Protein AF-A0A2K3E3J0-F1 (afdb_monomer_lite)

Secondary structure (DSSP, 8-state):
-------------HHHHHHHHHHHTT-S-----------------PPPPPHHHHHHHHHHHHHHHHHHHHHHHHTT--TT--GGG----HHHHHHHHHHPPPPPHHHHHHHHHHHHTTGGG-HHHHHHHHHHTTT-HHHHHHHHHHHHHHHGGGT-------GGGSPTTS---

Foldseek 3Di:
DDDPPPPDDQAAAQVLQLLCLLVPPPPDDDDDDDDDDDDDDPPVPLPDQDPLLSVLSPQLCVQQVVLSVVRCVVRVHDPPDPQLPGHHDLVVLLVCLVVRDFTDQSNLQSLLSNQVVVSQAAPSSVVSSCSRHVNDCVSVVSVQVSSQVRNVVVVRHDDHQHDPNPDPPPPND

Sequence (173 aa):
MAVHFSTRPLAAAAVVVVVAAFCAGGASAAAGGGGGRRALLQQAASPAVPPECIQAGLALQNSCNKELEVASKAFGLAPNTDVSNIQVDTGKLRQYLETAPPPGKACCDATVTFNNAYCSCSPPVLELVKSFTNNDVAQYREVAKYLEKRCKPLGSPFTLYMDATCPAGKKKP

Organism: Chlamydomonas reinhardtii (NCBI:txid3055)

pLDDT: mean 74.93, std 22.09, range [31.14, 97.38]

Structure (mmCIF, N/CA/C/O backbone):
data_AF-A0A2K3E3J0-F1
#
_entry.id   AF-A0A2K3E3J0-F1
#
loop_
_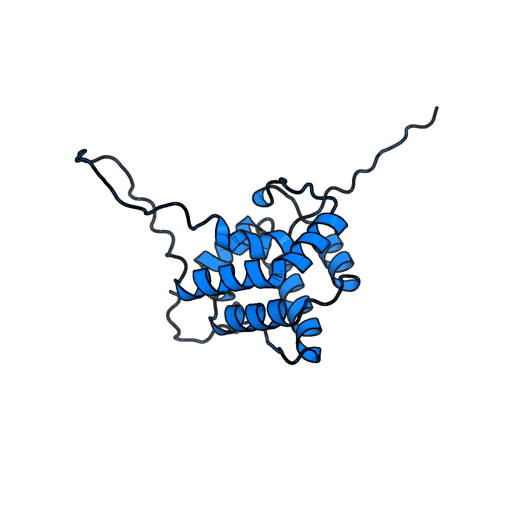atom_site.group_PDB
_atom_site.id
_atom_site.type_symbol
_atom_site.label_atom_id
_atom_site.label_alt_id
_atom_site.label_comp_id
_atom_site.label_asym_id
_atom_site.label_entity_id
_atom_site.label_seq_id
_atom_site.pdbx_PDB_ins_code
_atom_site.Cartn_x
_atom_site.Cartn_y
_atom_site.Cartn_z
_atom_site.occupancy
_atom_site.B_iso_or_equiv
_atom_site.auth_seq_id
_atom_site.auth_comp_id
_atom_site.auth_asym_id
_atom_site.auth_atom_id
_atom_site.pdbx_PDB_model_num
ATOM 1 N N . MET A 1 1 ? -0.217 2.269 47.023 1.00 42.75 1 MET A N 1
ATOM 2 C CA . MET A 1 1 ? 0.115 3.118 45.859 1.00 42.75 1 MET A CA 1
ATOM 3 C C . MET A 1 1 ? 0.346 2.183 44.684 1.00 42.75 1 MET A C 1
ATOM 5 O O . MET A 1 1 ? 1.374 1.524 44.639 1.00 42.75 1 MET A O 1
ATOM 9 N N . ALA A 1 2 ? -0.675 1.992 43.848 1.00 39.41 2 ALA A N 1
ATOM 10 C CA . ALA A 1 2 ? -0.641 1.039 42.742 1.00 39.41 2 ALA A CA 1
ATOM 11 C C . ALA A 1 2 ? 0.044 1.676 41.527 1.00 39.41 2 ALA A C 1
ATOM 13 O O . ALA A 1 2 ? -0.241 2.815 41.164 1.00 39.41 2 ALA A O 1
ATOM 14 N N . VAL A 1 3 ? 0.979 0.935 40.943 1.00 32.22 3 VAL A N 1
ATOM 15 C CA . VAL A 1 3 ? 1.786 1.327 39.789 1.00 32.22 3 VAL A CA 1
ATOM 16 C C . VAL A 1 3 ? 0.871 1.439 38.565 1.00 32.22 3 VAL A C 1
ATOM 18 O O . VAL A 1 3 ? 0.370 0.434 38.068 1.00 32.22 3 VAL A O 1
ATOM 21 N N . HIS A 1 4 ? 0.633 2.659 38.079 1.00 31.92 4 HIS A N 1
ATOM 22 C CA . HIS A 1 4 ? -0.015 2.890 36.788 1.00 31.92 4 HIS A CA 1
ATOM 23 C C . HIS A 1 4 ? 0.970 2.506 35.674 1.00 31.92 4 HIS A C 1
ATOM 25 O O . HIS A 1 4 ? 1.817 3.301 35.270 1.00 31.92 4 HIS A O 1
ATOM 31 N N . PHE A 1 5 ? 0.867 1.277 35.166 1.00 31.14 5 PHE A N 1
ATOM 32 C CA . PHE A 1 5 ? 1.477 0.912 33.892 1.00 31.14 5 PHE A CA 1
ATOM 33 C C . PHE A 1 5 ? 0.742 1.664 32.777 1.00 31.14 5 PHE A C 1
ATOM 35 O O . PHE A 1 5 ? -0.332 1.268 32.333 1.00 31.14 5 PHE A O 1
ATOM 42 N N . SER A 1 6 ? 1.318 2.783 32.337 1.00 31.27 6 SER A N 1
ATOM 43 C CA . SER A 1 6 ? 0.962 3.423 31.072 1.00 31.27 6 SER A CA 1
ATOM 44 C C . SER A 1 6 ? 1.496 2.543 29.940 1.00 31.27 6 SER A C 1
ATOM 46 O O . SER A 1 6 ? 2.593 2.745 29.422 1.00 31.27 6 SER A O 1
ATOM 48 N N . THR A 1 7 ? 0.746 1.499 29.595 1.00 34.06 7 THR A N 1
ATOM 49 C CA . THR A 1 7 ? 0.980 0.669 28.413 1.00 34.06 7 THR A CA 1
ATOM 50 C C . THR A 1 7 ? 0.625 1.479 27.172 1.00 34.06 7 THR A C 1
ATOM 52 O O . THR A 1 7 ? -0.461 1.383 26.609 1.00 34.06 7 THR A O 1
ATOM 55 N N . ARG A 1 8 ? 1.558 2.337 26.753 1.00 31.22 8 ARG A N 1
ATOM 56 C CA . ARG A 1 8 ? 1.507 3.016 25.456 1.00 31.22 8 ARG A CA 1
ATOM 57 C C . ARG A 1 8 ? 1.473 1.948 24.357 1.00 31.22 8 ARG A C 1
ATOM 59 O O . ARG A 1 8 ? 2.423 1.165 24.276 1.00 31.22 8 ARG A O 1
ATOM 66 N N . PRO A 1 9 ? 0.441 1.882 23.500 1.00 37.41 9 PRO A N 1
ATOM 67 C CA . PRO A 1 9 ? 0.463 0.959 22.384 1.00 37.41 9 PRO A CA 1
ATOM 68 C C . PRO A 1 9 ? 1.380 1.535 21.300 1.00 37.41 9 PRO A C 1
ATOM 70 O O . PRO A 1 9 ? 0.955 2.266 20.417 1.00 37.41 9 PRO A O 1
ATOM 73 N N . LEU A 1 10 ? 2.661 1.176 21.376 1.00 39.41 10 LEU A N 1
ATOM 74 C CA . LEU A 1 10 ? 3.578 1.165 20.239 1.00 39.41 10 LEU A CA 1
ATOM 75 C C . LEU A 1 10 ? 3.047 0.135 19.227 1.00 39.41 10 LEU A C 1
ATOM 77 O O . LEU A 1 10 ? 2.947 -1.041 19.587 1.00 39.41 10 LEU A O 1
ATOM 81 N N . ALA A 1 11 ? 2.605 0.560 18.038 1.00 41.88 11 ALA A N 1
ATOM 82 C CA . ALA A 1 11 ? 2.572 -0.229 16.788 1.00 41.88 11 ALA A CA 1
ATOM 83 C C . ALA A 1 11 ? 1.663 0.444 15.753 1.00 41.88 11 ALA A C 1
ATOM 85 O O . ALA A 1 11 ? 0.447 0.454 15.944 1.00 41.88 11 ALA A O 1
ATOM 86 N N . ALA A 1 12 ? 2.235 1.038 14.702 1.00 40.19 12 ALA A N 1
ATOM 87 C CA . ALA A 1 12 ? 1.541 2.159 14.080 1.00 40.19 12 ALA A CA 1
ATOM 88 C C . ALA A 1 12 ? 2.106 2.654 12.732 1.00 40.19 12 ALA A C 1
ATOM 90 O O . ALA A 1 12 ? 2.519 3.792 12.669 1.00 40.19 12 ALA A O 1
ATOM 91 N N . ALA A 1 13 ? 2.184 1.885 11.642 1.00 35.66 13 ALA A N 1
ATOM 92 C CA . ALA A 1 13 ? 2.802 2.441 10.413 1.00 35.66 13 ALA A CA 1
ATOM 93 C C . ALA A 1 13 ? 2.347 1.897 9.063 1.00 35.66 13 ALA A C 1
ATOM 95 O O . ALA A 1 13 ? 2.372 2.645 8.097 1.00 35.66 13 ALA A O 1
ATOM 96 N N . ALA A 1 14 ? 1.915 0.643 8.931 1.00 40.12 14 ALA A N 1
ATOM 97 C CA . ALA A 1 14 ? 2.076 -0.033 7.635 1.00 40.12 14 ALA A CA 1
ATOM 98 C C . ALA A 1 14 ? 1.242 0.570 6.491 1.00 40.12 14 ALA A C 1
ATOM 100 O O . ALA A 1 14 ? 1.650 0.491 5.338 1.00 40.12 14 ALA A O 1
ATOM 101 N N . VAL A 1 15 ? 0.107 1.215 6.787 1.00 45.22 15 VAL A N 1
ATOM 102 C CA . VAL A 1 15 ? -0.744 1.837 5.754 1.00 45.22 15 VAL A CA 1
ATOM 103 C C . VAL A 1 15 ? -0.174 3.175 5.275 1.00 45.22 15 VAL A C 1
ATOM 105 O O . VAL A 1 15 ? -0.137 3.423 4.074 1.00 45.22 15 VAL A O 1
ATOM 108 N N . VAL A 1 16 ? 0.333 4.002 6.199 1.00 45.03 16 VAL A N 1
ATOM 109 C CA . VAL A 1 16 ? 1.014 5.278 5.886 1.00 45.03 16 VAL A CA 1
ATOM 110 C C . VAL A 1 16 ? 2.258 5.019 5.048 1.00 45.03 16 VAL A C 1
ATOM 112 O O . VAL A 1 16 ? 2.629 5.775 4.157 1.00 45.03 16 VAL A O 1
ATOM 115 N N . VAL A 1 17 ? 2.875 3.889 5.337 1.00 45.72 17 VAL A N 1
ATOM 116 C CA . VAL A 1 17 ? 4.229 3.576 4.976 1.00 45.72 17 VAL A CA 1
ATOM 117 C C . VAL A 1 17 ? 4.353 2.977 3.574 1.00 45.72 17 VAL A C 1
ATOM 119 O O . VAL A 1 17 ? 5.255 3.363 2.842 1.00 45.72 17 VAL A O 1
ATOM 122 N N . VAL A 1 18 ? 3.402 2.154 3.128 1.00 49.31 18 VAL A N 1
ATOM 123 C CA . VAL A 1 18 ? 3.356 1.683 1.727 1.00 49.31 18 VAL A CA 1
ATOM 124 C C . VAL A 1 18 ? 3.169 2.845 0.750 1.00 49.31 18 VAL A C 1
ATOM 126 O O . VAL A 1 18 ? 3.613 2.773 -0.389 1.00 49.31 18 VAL A O 1
ATOM 129 N N . VAL A 1 19 ? 2.521 3.921 1.189 1.00 48.62 19 VAL A N 1
ATOM 130 C CA . VAL A 1 19 ? 2.157 5.045 0.333 1.00 48.62 19 VAL A CA 1
ATOM 131 C C . VAL A 1 19 ? 3.237 6.137 0.409 1.00 48.62 19 VAL A C 1
ATOM 133 O O . VAL A 1 19 ? 3.785 6.487 -0.632 1.00 48.62 19 VAL A O 1
ATOM 136 N N . ALA A 1 20 ? 3.675 6.557 1.606 1.00 39.72 20 ALA A N 1
ATOM 137 C CA . ALA A 1 20 ? 4.792 7.501 1.813 1.00 39.72 20 ALA A CA 1
ATOM 138 C C . ALA A 1 20 ? 6.135 7.016 1.232 1.00 39.72 20 ALA A C 1
ATOM 140 O O . ALA A 1 20 ? 7.020 7.816 0.914 1.00 39.72 20 ALA A O 1
ATOM 141 N N . ALA A 1 21 ? 6.258 5.702 1.040 1.00 46.00 21 ALA A N 1
ATOM 142 C CA . ALA A 1 21 ? 7.380 5.059 0.393 1.00 46.00 21 ALA A CA 1
ATOM 143 C C . ALA A 1 21 ? 7.813 5.697 -0.920 1.00 46.00 21 ALA A C 1
ATOM 145 O O . ALA A 1 21 ? 9.000 5.899 -1.176 1.00 46.00 21 ALA A O 1
ATOM 146 N N . PHE A 1 22 ? 6.832 6.049 -1.742 1.00 45.50 22 PHE A N 1
ATOM 147 C CA . PHE A 1 22 ? 7.069 6.509 -3.100 1.00 45.50 22 PHE A CA 1
ATOM 148 C C . PHE A 1 22 ? 7.553 7.967 -3.172 1.00 45.50 22 PHE A C 1
ATOM 150 O O . PHE A 1 22 ? 7.946 8.406 -4.248 1.00 45.50 22 PHE A O 1
ATOM 157 N N . CYS A 1 23 ? 7.567 8.717 -2.060 1.00 41.16 23 CYS A N 1
ATOM 158 C CA . CYS A 1 23 ? 8.033 10.111 -2.029 1.00 41.16 23 CYS A CA 1
ATOM 159 C C . CYS A 1 23 ? 9.519 10.281 -1.677 1.00 41.16 23 CYS A C 1
ATOM 161 O O . CYS A 1 23 ? 10.160 11.201 -2.182 1.00 41.16 23 CYS A O 1
ATOM 163 N N . ALA A 1 24 ? 10.105 9.412 -0.848 1.00 37.09 24 ALA A N 1
ATOM 164 C CA . ALA A 1 24 ? 11.466 9.635 -0.341 1.00 37.09 24 ALA A CA 1
ATOM 165 C C . ALA A 1 24 ? 12.584 9.273 -1.345 1.00 37.09 24 ALA A C 1
ATOM 167 O O . ALA A 1 24 ? 13.721 9.710 -1.185 1.00 37.09 24 ALA A O 1
ATOM 168 N N . GLY A 1 25 ? 12.274 8.522 -2.408 1.00 33.34 25 GLY A N 1
ATOM 169 C CA . GLY A 1 25 ? 13.242 8.134 -3.446 1.00 33.34 25 GLY A CA 1
ATOM 170 C C . GLY A 1 25 ? 13.486 9.175 -4.550 1.00 33.34 25 GLY A C 1
ATOM 171 O O . GLY A 1 25 ? 14.300 8.935 -5.436 1.00 33.34 25 GLY A O 1
ATOM 172 N N . GLY A 1 26 ? 12.788 10.318 -4.530 1.00 33.66 26 GLY A N 1
ATOM 173 C CA . GLY A 1 26 ? 12.832 11.330 -5.599 1.00 33.66 26 GLY A CA 1
AT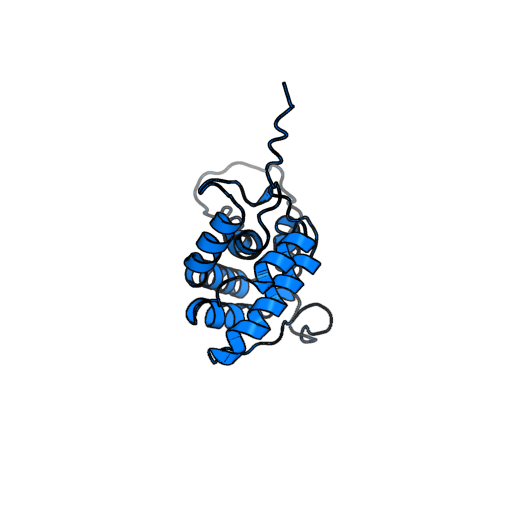OM 174 C C . GLY A 1 26 ? 13.903 12.418 -5.456 1.00 33.66 26 GLY A C 1
ATOM 175 O O . GLY A 1 26 ? 14.008 13.283 -6.323 1.00 33.66 26 GLY A O 1
ATOM 176 N N . ALA A 1 27 ? 14.703 12.412 -4.388 1.00 37.38 27 ALA A N 1
ATOM 177 C CA . ALA A 1 27 ? 15.682 13.465 -4.118 1.00 37.38 27 ALA A CA 1
ATOM 178 C C . ALA A 1 27 ? 17.119 13.020 -4.430 1.00 37.38 27 ALA A C 1
ATOM 180 O O . ALA A 1 27 ? 17.940 12.944 -3.525 1.00 37.38 27 ALA A O 1
ATOM 181 N N . SER A 1 28 ? 17.446 12.709 -5.690 1.00 44.38 28 SER A N 1
ATOM 182 C CA . SER A 1 28 ? 18.842 12.652 -6.176 1.00 44.38 28 SER A CA 1
ATOM 183 C C . SER A 1 28 ? 18.909 12.601 -7.707 1.00 44.38 28 SER A C 1
ATOM 185 O O . SER A 1 28 ? 19.164 11.545 -8.270 1.00 44.38 28 SER A O 1
ATOM 187 N N . ALA A 1 29 ? 18.663 13.728 -8.385 1.00 42.47 29 ALA A N 1
ATOM 188 C CA . ALA A 1 29 ? 19.299 14.094 -9.665 1.00 42.47 29 ALA A CA 1
ATOM 189 C C . ALA A 1 29 ? 18.685 15.393 -10.220 1.00 42.47 29 ALA A C 1
ATOM 191 O O . ALA A 1 29 ? 17.919 15.375 -11.179 1.00 42.47 29 ALA A O 1
ATOM 192 N N . ALA A 1 30 ? 19.043 16.540 -9.645 1.00 40.88 30 ALA A N 1
ATOM 193 C CA . ALA A 1 30 ? 18.971 17.805 -10.371 1.00 40.88 30 ALA A CA 1
ATOM 194 C C . ALA A 1 30 ? 20.400 18.325 -10.539 1.00 40.88 30 ALA A C 1
ATOM 196 O O . ALA A 1 30 ? 21.067 18.708 -9.581 1.00 40.88 30 ALA A O 1
ATOM 197 N N . ALA A 1 31 ? 20.879 18.213 -11.774 1.00 44.41 31 ALA A N 1
ATOM 198 C CA . ALA A 1 31 ? 22.203 18.582 -12.230 1.00 44.41 31 ALA A CA 1
ATOM 199 C C . ALA A 1 31 ? 22.384 20.106 -12.273 1.00 44.41 31 ALA A C 1
ATOM 201 O O . ALA A 1 31 ? 21.480 20.826 -12.693 1.00 44.41 31 ALA A O 1
ATOM 202 N N . GLY A 1 32 ? 23.586 20.584 -11.934 1.00 44.53 32 GLY A N 1
ATOM 203 C CA . GLY A 1 32 ? 23.991 21.954 -12.237 1.00 44.53 32 GLY A CA 1
ATOM 204 C C . GLY A 1 32 ? 25.268 22.416 -11.541 1.00 44.53 32 GLY A C 1
ATOM 205 O O . GLY A 1 32 ? 25.195 23.048 -10.497 1.00 44.53 32 GLY A O 1
ATOM 206 N N . GLY A 1 33 ? 26.422 22.192 -12.180 1.00 41.97 33 GLY A N 1
ATOM 207 C CA . GLY A 1 33 ? 27.550 23.127 -12.091 1.00 41.97 33 GLY A CA 1
ATOM 208 C C . GLY A 1 33 ? 28.834 22.634 -11.419 1.00 41.97 33 GLY A C 1
ATOM 209 O O . GLY A 1 33 ? 28.892 22.462 -10.209 1.00 41.97 33 GLY A O 1
ATOM 210 N N . GLY A 1 34 ? 29.907 22.572 -12.213 1.00 44.28 34 GLY A N 1
ATOM 211 C CA . GLY A 1 34 ? 31.267 22.829 -11.730 1.00 44.28 34 GLY A CA 1
ATOM 212 C C . GLY A 1 34 ? 32.179 21.610 -11.708 1.00 44.28 34 GLY A C 1
ATOM 213 O O . GLY A 1 34 ? 32.018 20.709 -10.897 1.00 44.28 34 GLY A O 1
ATOM 214 N N . GLY A 1 35 ? 33.159 21.599 -12.613 1.00 50.44 35 GLY A N 1
ATOM 215 C CA . GLY A 1 35 ? 34.129 20.523 -12.773 1.00 50.44 35 GLY A CA 1
ATOM 216 C C . GLY A 1 35 ? 34.872 20.163 -11.484 1.00 50.44 35 GLY A C 1
ATOM 217 O O . GLY A 1 35 ? 35.431 21.013 -10.800 1.00 50.44 35 GLY A O 1
ATOM 218 N N . GLY A 1 36 ? 34.932 18.867 -11.203 1.00 43.09 36 GLY A N 1
ATOM 219 C CA . GLY A 1 36 ? 35.680 18.301 -10.091 1.00 43.09 36 GLY A CA 1
ATOM 220 C C . GLY A 1 36 ? 35.952 16.837 -10.384 1.00 43.09 36 GLY A C 1
ATOM 221 O O . GLY A 1 36 ? 35.040 16.033 -10.522 1.00 43.09 36 GLY A O 1
ATOM 222 N N . ARG A 1 37 ? 37.222 16.511 -10.592 1.00 49.59 37 ARG A N 1
ATOM 223 C CA . ARG A 1 37 ? 37.711 15.219 -11.072 1.00 49.59 37 ARG A CA 1
ATOM 224 C C . ARG A 1 37 ? 37.382 14.104 -10.073 1.00 49.59 37 ARG A C 1
ATOM 226 O O . ARG A 1 37 ? 37.659 14.250 -8.893 1.00 49.59 37 ARG A O 1
ATOM 233 N N . ARG A 1 38 ? 36.923 12.967 -10.610 1.00 55.16 38 ARG A N 1
ATOM 234 C CA . ARG A 1 38 ? 37.193 11.597 -10.133 1.00 55.16 38 ARG A CA 1
ATOM 235 C C . ARG A 1 38 ? 37.231 11.423 -8.608 1.00 55.16 38 ARG A C 1
ATOM 237 O O . ARG A 1 38 ? 38.305 11.351 -8.020 1.00 55.16 38 ARG A O 1
ATOM 244 N N . ALA A 1 39 ? 36.077 11.187 -8.005 1.00 43.16 39 ALA A N 1
ATOM 245 C CA . ALA A 1 39 ? 36.002 10.407 -6.782 1.00 43.16 39 ALA A CA 1
ATOM 246 C C . ALA A 1 39 ? 34.704 9.604 -6.793 1.00 43.16 39 ALA A C 1
ATOM 248 O O . ALA A 1 39 ? 33.647 10.169 -7.038 1.00 43.16 39 ALA A O 1
ATOM 249 N N . LEU A 1 40 ? 34.851 8.293 -6.578 1.00 45.62 40 LEU A N 1
ATOM 250 C CA . LEU A 1 40 ? 33.927 7.429 -5.846 1.00 45.62 40 LEU A CA 1
ATOM 251 C C . LEU A 1 40 ? 32.441 7.687 -6.087 1.00 45.62 40 LEU A C 1
ATOM 253 O O . LEU A 1 40 ? 31.890 8.611 -5.514 1.00 45.62 40 LEU A O 1
ATOM 257 N N . LEU A 1 41 ? 31.800 6.804 -6.848 1.00 44.50 41 LEU A N 1
ATOM 258 C CA . LEU A 1 41 ? 30.497 6.219 -6.520 1.00 44.50 41 LEU A CA 1
ATOM 259 C C . LEU A 1 41 ? 30.185 5.223 -7.638 1.00 44.50 41 LEU A C 1
ATOM 261 O O . LEU A 1 41 ? 29.376 5.454 -8.531 1.00 44.50 41 LEU A O 1
ATOM 265 N N . GLN A 1 42 ? 30.827 4.057 -7.558 1.00 41.00 42 GLN A N 1
ATOM 266 C CA . GLN A 1 42 ? 30.204 2.822 -8.024 1.00 41.00 42 GLN A CA 1
ATOM 267 C C . GLN A 1 42 ? 29.062 2.531 -7.038 1.00 41.00 42 GLN A C 1
ATOM 269 O O . GLN A 1 42 ? 29.116 1.614 -6.226 1.00 41.00 42 GLN A O 1
ATOM 274 N N . GLN A 1 43 ? 28.079 3.432 -7.025 1.00 44.28 43 GLN A N 1
ATOM 275 C CA . GLN A 1 43 ? 26.813 3.267 -6.353 1.00 44.28 43 GLN A CA 1
ATOM 276 C C . GLN A 1 43 ? 26.215 2.074 -7.072 1.00 44.28 43 GLN A C 1
ATOM 278 O O . GLN A 1 43 ? 25.909 2.169 -8.261 1.00 44.28 43 GLN A O 1
ATOM 283 N N . ALA A 1 44 ? 26.231 0.918 -6.402 1.00 42.62 44 ALA A N 1
ATOM 284 C CA . ALA A 1 44 ? 25.578 -0.285 -6.878 1.00 42.62 44 ALA A CA 1
ATOM 285 C C . ALA A 1 44 ? 24.239 0.169 -7.447 1.00 42.62 44 ALA A C 1
ATOM 287 O O . ALA A 1 44 ? 23.463 0.796 -6.725 1.00 42.62 44 ALA A O 1
ATOM 288 N N . ALA A 1 45 ? 24.072 0.019 -8.760 1.00 46.53 45 ALA A N 1
ATOM 289 C CA . ALA A 1 45 ? 22.922 0.539 -9.469 1.00 46.53 45 ALA A CA 1
ATOM 290 C C . ALA A 1 45 ? 21.719 -0.261 -8.982 1.00 46.53 45 ALA A C 1
ATOM 292 O O . ALA A 1 45 ? 21.367 -1.282 -9.571 1.00 46.53 45 ALA A O 1
ATOM 293 N N . SER A 1 46 ? 21.146 0.152 -7.849 1.00 51.66 46 SER A N 1
ATOM 294 C CA . SER A 1 46 ? 19.834 -0.290 -7.427 1.00 51.66 46 SER A CA 1
ATOM 295 C C . SER A 1 46 ? 18.952 -0.082 -8.649 1.00 51.66 46 SER A C 1
ATOM 297 O O . SER A 1 46 ? 18.949 1.036 -9.180 1.00 51.66 46 SER A O 1
ATOM 299 N N . PRO A 1 47 ? 18.314 -1.145 -9.170 1.00 63.00 47 PRO A N 1
ATOM 300 C CA . PRO A 1 47 ? 17.508 -1.033 -10.372 1.00 63.00 47 PRO A CA 1
ATOM 301 C C . PRO A 1 47 ? 16.558 0.146 -10.190 1.00 63.00 47 PRO A C 1
ATOM 303 O O . PRO A 1 47 ? 15.911 0.275 -9.148 1.00 63.00 47 PRO A O 1
ATOM 306 N N . ALA A 1 48 ? 16.582 1.072 -11.146 1.00 83.19 48 ALA A N 1
ATOM 307 C CA . ALA A 1 48 ? 15.817 2.298 -11.025 1.00 83.19 48 ALA A CA 1
ATOM 308 C C . ALA A 1 48 ? 14.330 1.940 -10.928 1.00 83.19 48 ALA A C 1
ATOM 310 O O . ALA A 1 48 ? 13.836 1.103 -11.685 1.00 83.19 48 ALA A O 1
ATOM 311 N N . VAL A 1 49 ? 13.614 2.565 -9.989 1.00 83.75 49 VAL A N 1
ATOM 312 C CA . VAL A 1 49 ? 12.158 2.411 -9.916 1.00 83.75 49 VAL A CA 1
ATOM 313 C C . VAL A 1 49 ? 11.569 2.866 -11.259 1.00 83.75 49 VAL A C 1
ATOM 315 O O . VAL A 1 49 ? 11.935 3.944 -11.736 1.00 83.75 49 VAL A O 1
ATOM 318 N N . PRO A 1 50 ? 10.663 2.088 -11.877 1.00 85.00 50 PRO A N 1
ATOM 319 C CA . PRO A 1 50 ? 10.098 2.440 -13.175 1.00 85.00 50 PRO A CA 1
ATOM 320 C C . PRO A 1 50 ? 9.372 3.786 -13.104 1.00 85.00 50 PRO A C 1
ATOM 322 O O . PRO A 1 50 ? 8.636 4.009 -12.134 1.00 85.00 50 PRO A O 1
ATOM 325 N N . PRO A 1 51 ? 9.519 4.679 -14.098 1.00 87.19 51 PRO A N 1
ATOM 326 C CA . PRO A 1 51 ? 8.853 5.980 -14.085 1.00 87.19 51 PRO A CA 1
ATOM 327 C C . PRO A 1 51 ? 7.335 5.883 -13.899 1.00 87.19 51 PRO A C 1
ATOM 329 O O . PRO A 1 51 ? 6.753 6.670 -13.152 1.00 87.19 51 PRO A O 1
ATOM 332 N N . GLU A 1 52 ? 6.695 4.885 -14.509 1.00 89.44 52 GLU A N 1
ATOM 333 C CA . GLU A 1 52 ? 5.268 4.604 -14.349 1.00 89.44 52 GLU A CA 1
ATOM 334 C C . GLU A 1 52 ? 4.894 4.277 -12.897 1.00 89.44 52 GLU A C 1
ATOM 336 O O . GLU A 1 52 ? 3.827 4.671 -12.430 1.00 89.44 52 GLU A O 1
ATOM 341 N N . CYS A 1 53 ? 5.793 3.635 -12.149 1.00 89.31 53 CYS A N 1
ATOM 342 C CA . CYS A 1 53 ? 5.582 3.298 -10.747 1.00 89.31 53 CYS A CA 1
ATOM 343 C C . CYS A 1 53 ? 5.836 4.463 -9.807 1.00 89.31 53 CYS A C 1
ATOM 345 O O . CYS A 1 53 ? 5.140 4.586 -8.801 1.00 89.31 53 CYS A O 1
ATOM 347 N N . ILE A 1 54 ? 6.766 5.352 -10.155 1.00 87.44 54 ILE A N 1
ATOM 348 C CA . ILE A 1 54 ? 6.929 6.627 -9.453 1.00 87.44 54 ILE A CA 1
ATOM 349 C C . ILE A 1 54 ? 5.645 7.448 -9.607 1.00 87.44 54 ILE A C 1
ATOM 351 O O . ILE A 1 54 ? 5.060 7.873 -8.614 1.00 87.44 54 ILE A O 1
ATOM 355 N N . GLN A 1 55 ? 5.155 7.621 -10.838 1.00 89.38 55 GLN A N 1
ATOM 356 C CA . GLN A 1 55 ? 3.947 8.406 -11.107 1.00 89.38 55 GLN A CA 1
ATOM 357 C C . GLN A 1 55 ? 2.699 7.796 -10.460 1.00 89.38 55 GLN A C 1
ATOM 359 O O . GLN A 1 55 ? 1.952 8.504 -9.785 1.00 89.38 55 GLN A O 1
ATOM 364 N N . ALA A 1 56 ? 2.488 6.485 -10.611 1.00 90.69 56 ALA A N 1
ATOM 365 C CA . ALA A 1 56 ? 1.356 5.806 -9.991 1.00 90.69 56 ALA A CA 1
ATOM 366 C C . ALA A 1 56 ? 1.448 5.821 -8.457 1.00 90.69 56 ALA A C 1
ATOM 368 O O . ALA A 1 56 ? 0.437 6.021 -7.788 1.00 90.69 56 ALA A O 1
ATOM 369 N N . GLY A 1 57 ? 2.650 5.672 -7.890 1.00 89.56 57 GLY A N 1
ATOM 370 C CA . GLY A 1 57 ? 2.887 5.772 -6.449 1.00 89.56 57 GLY A CA 1
ATOM 371 C C . GLY A 1 57 ? 2.612 7.174 -5.899 1.00 89.56 57 GLY A C 1
ATOM 372 O O . GLY A 1 57 ? 2.004 7.319 -4.841 1.00 89.56 57 GLY A O 1
ATOM 373 N N . LEU A 1 58 ? 2.986 8.229 -6.626 1.00 87.44 58 LEU A N 1
ATOM 374 C CA . LEU A 1 58 ? 2.647 9.616 -6.277 1.00 87.44 58 LEU A CA 1
ATOM 375 C C . LEU A 1 58 ? 1.138 9.883 -6.374 1.00 87.44 58 LEU A C 1
ATOM 377 O O . LEU A 1 58 ? 0.558 10.506 -5.486 1.00 87.44 58 LEU A O 1
ATOM 381 N N . ALA A 1 59 ? 0.477 9.380 -7.419 1.00 88.12 59 ALA A N 1
ATOM 382 C CA . ALA A 1 59 ? -0.973 9.492 -7.557 1.00 88.12 59 ALA A CA 1
ATOM 383 C C . ALA A 1 59 ? -1.710 8.769 -6.419 1.00 88.12 59 ALA A C 1
ATOM 385 O O . ALA A 1 59 ? -2.685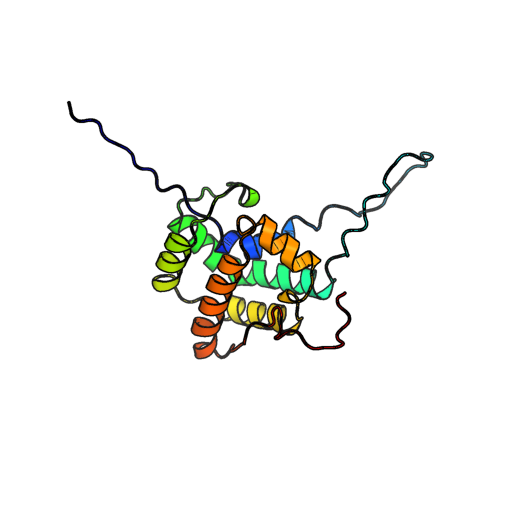 9.303 -5.885 1.00 88.12 59 ALA A O 1
ATOM 386 N N . LEU A 1 60 ? -1.217 7.593 -6.016 1.00 88.25 60 LEU A N 1
ATOM 387 C CA . LEU A 1 60 ? -1.727 6.839 -4.873 1.00 88.25 60 LEU A CA 1
ATOM 388 C C . LEU A 1 60 ? -1.614 7.648 -3.578 1.00 88.25 60 LEU A C 1
ATOM 390 O O . LEU A 1 60 ? -2.595 7.767 -2.852 1.00 88.25 60 LEU A O 1
ATOM 394 N N . GLN A 1 61 ? -0.463 8.277 -3.331 1.00 86.00 61 GLN A N 1
ATOM 395 C CA . GLN A 1 61 ? -0.252 9.157 -2.176 1.00 86.00 61 GLN A CA 1
ATOM 396 C C . GLN A 1 61 ? -1.249 10.297 -2.104 1.00 86.00 61 GLN A C 1
ATOM 398 O O . GLN A 1 61 ? -1.949 10.452 -1.103 1.00 86.00 61 GLN A O 1
ATOM 403 N N . ASN A 1 62 ? -1.353 11.055 -3.188 1.00 89.38 62 ASN A N 1
ATOM 404 C CA . ASN A 1 62 ? -2.227 12.217 -3.229 1.00 89.38 62 ASN A CA 1
ATOM 405 C C . ASN A 1 62 ? -3.700 11.816 -3.082 1.00 89.38 62 ASN A C 1
ATOM 407 O O . ASN A 1 62 ? -4.462 12.485 -2.387 1.00 89.38 62 ASN A O 1
ATOM 411 N N . SER A 1 63 ? -4.094 10.700 -3.699 1.00 93.12 63 SER A N 1
ATOM 412 C CA . SER A 1 63 ? -5.488 10.246 -3.707 1.00 93.12 63 SER A CA 1
ATOM 413 C C . SER A 1 63 ? -5.912 9.568 -2.406 1.00 93.12 63 SER A C 1
ATOM 415 O O . SER A 1 63 ? -7.098 9.591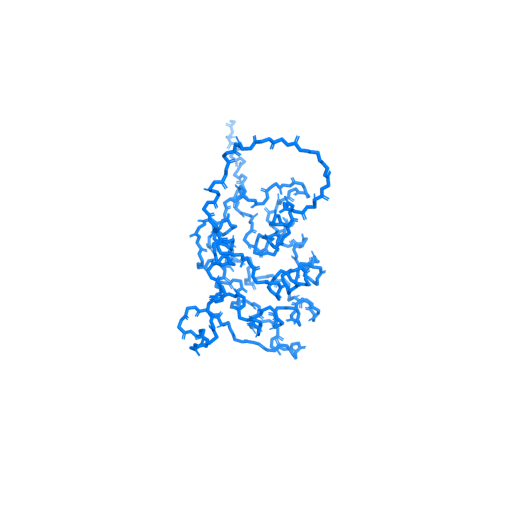 -2.086 1.00 93.12 63 SER A O 1
ATOM 417 N N . CYS A 1 64 ? -4.969 8.972 -1.671 1.00 89.69 64 CYS A N 1
ATOM 418 C CA . CYS A 1 64 ? -5.223 8.265 -0.417 1.00 89.69 64 CYS A CA 1
ATOM 419 C C . CYS A 1 64 ? -4.883 9.090 0.838 1.00 89.69 64 CYS A C 1
ATOM 421 O O . CYS A 1 64 ? -4.946 8.555 1.943 1.00 89.69 64 CYS A O 1
ATOM 423 N N . ASN A 1 65 ? -4.496 10.370 0.718 1.00 87.62 65 ASN A N 1
ATOM 424 C CA . ASN A 1 65 ? -3.991 11.150 1.860 1.00 87.62 65 ASN A CA 1
ATOM 425 C C . ASN A 1 65 ? -4.959 11.164 3.057 1.00 87.62 65 ASN A C 1
ATOM 427 O O . ASN A 1 65 ? -4.545 11.061 4.209 1.00 87.62 65 ASN A O 1
ATOM 431 N N . LYS A 1 66 ? -6.268 11.211 2.793 1.00 89.00 66 LYS A N 1
ATOM 432 C CA . LYS A 1 66 ? -7.286 11.229 3.847 1.00 89.00 66 LYS A CA 1
ATOM 433 C C . LYS A 1 66 ? -7.324 9.911 4.630 1.00 89.00 66 LYS A C 1
ATOM 435 O O . LYS A 1 66 ? -7.457 9.917 5.852 1.00 89.00 66 LYS A O 1
ATOM 440 N N . GLU A 1 67 ? -7.176 8.782 3.945 1.00 88.25 67 GLU A N 1
ATOM 441 C CA . GLU A 1 67 ? -7.082 7.446 4.532 1.00 88.25 67 GLU A CA 1
ATOM 442 C C . GLU A 1 67 ? -5.796 7.292 5.349 1.00 88.25 67 GLU A C 1
ATOM 444 O O . GLU A 1 67 ? -5.826 6.701 6.431 1.00 88.25 67 GLU A O 1
ATOM 449 N N . LEU A 1 68 ? -4.686 7.864 4.869 1.00 83.94 68 LEU A N 1
ATOM 450 C CA . LEU A 1 68 ? -3.412 7.875 5.592 1.00 83.94 68 LEU A CA 1
ATOM 451 C C . LEU A 1 68 ? -3.522 8.692 6.879 1.00 83.94 68 LEU A C 1
ATOM 453 O O . LEU A 1 68 ? -3.083 8.225 7.924 1.00 83.94 68 LEU A O 1
ATOM 457 N N . GLU A 1 69 ? -4.151 9.868 6.845 1.00 84.44 69 GLU A N 1
ATOM 458 C CA . GLU A 1 69 ? -4.385 10.682 8.043 1.00 84.44 69 GLU A CA 1
ATOM 459 C C . GLU A 1 69 ? -5.235 9.948 9.088 1.00 84.44 69 GLU A C 1
ATOM 461 O O . GLU A 1 69 ? -4.940 10.006 10.285 1.00 84.44 69 GLU A O 1
ATOM 466 N N . VAL A 1 70 ? -6.287 9.248 8.652 1.00 85.12 70 VAL A N 1
ATOM 467 C CA . VAL A 1 70 ? -7.136 8.455 9.551 1.00 85.12 70 VAL A CA 1
ATOM 468 C C . VAL A 1 70 ? -6.357 7.289 10.151 1.00 85.12 70 VAL A C 1
ATOM 470 O O . VAL A 1 70 ? -6.421 7.091 11.364 1.00 85.12 70 VAL A O 1
ATOM 473 N N . ALA A 1 71 ? -5.588 6.561 9.337 1.00 84.19 71 ALA A N 1
ATOM 474 C CA . ALA A 1 71 ? -4.739 5.481 9.822 1.00 84.19 71 ALA A CA 1
ATOM 475 C C . ALA A 1 71 ? -3.718 6.010 10.838 1.00 84.19 71 ALA A C 1
ATOM 477 O O . ALA A 1 71 ? -3.675 5.520 11.963 1.00 84.19 71 ALA A O 1
ATOM 478 N N . SER A 1 72 ? -2.973 7.066 10.499 1.00 82.88 72 SER A N 1
ATOM 479 C CA . SER A 1 72 ? -2.016 7.724 11.397 1.00 82.88 72 SER A CA 1
ATOM 480 C C . SER A 1 72 ? -2.633 8.056 12.755 1.00 82.88 72 SER A C 1
ATOM 482 O O . SER A 1 72 ? -2.051 7.736 13.789 1.00 82.88 72 SER A O 1
ATOM 484 N N . LYS A 1 73 ? -3.842 8.636 12.770 1.00 84.19 73 LYS A N 1
ATOM 485 C CA . LYS A 1 73 ? -4.562 8.965 14.010 1.00 84.19 73 LYS A CA 1
ATOM 486 C C . LYS A 1 73 ? -4.987 7.724 14.791 1.00 84.19 73 LYS A C 1
ATOM 488 O O . LYS A 1 73 ? -4.779 7.686 16.001 1.00 84.19 73 LYS A O 1
ATOM 493 N N . ALA A 1 74 ? -5.549 6.714 14.124 1.00 83.50 74 ALA A N 1
ATOM 494 C CA . ALA A 1 74 ? -5.960 5.458 14.761 1.00 83.50 74 ALA A CA 1
ATOM 495 C C . ALA A 1 74 ? -4.781 4.733 15.428 1.00 83.50 74 ALA A C 1
ATOM 497 O O . ALA A 1 74 ? -4.939 4.045 16.433 1.00 83.50 74 ALA A O 1
ATOM 498 N N . PHE A 1 75 ? -3.593 4.943 14.879 1.00 78.12 75 PHE A N 1
ATOM 499 C CA . PHE A 1 75 ? -2.345 4.380 15.345 1.00 78.12 75 PHE A CA 1
ATOM 500 C C . PHE A 1 75 ? -1.544 5.316 16.277 1.00 78.12 75 PHE A C 1
ATOM 502 O O . PHE A 1 75 ? -0.462 4.955 16.733 1.00 78.12 75 PHE A O 1
ATOM 509 N N . GLY A 1 76 ? -2.071 6.500 16.612 1.00 82.12 76 GLY A N 1
ATOM 510 C CA . GLY A 1 76 ? -1.448 7.424 17.565 1.00 82.12 76 GLY A CA 1
ATOM 511 C C . GLY A 1 76 ? -0.159 8.085 17.069 1.00 82.12 76 GLY A C 1
ATOM 512 O O . GLY A 1 76 ? 0.677 8.475 17.885 1.00 82.12 76 GLY A O 1
ATOM 513 N N . LEU A 1 77 ? 0.022 8.206 15.752 1.00 80.25 77 LEU A N 1
ATOM 514 C CA . LEU A 1 77 ? 1.181 8.870 15.164 1.00 80.25 77 LEU A CA 1
ATOM 515 C C . LEU A 1 77 ? 1.072 10.387 15.234 1.00 80.25 77 LEU A C 1
ATOM 517 O O . LEU A 1 77 ? 0.013 10.967 14.984 1.00 80.25 77 LEU A O 1
ATOM 521 N N . ALA A 1 78 ? 2.201 11.034 15.517 1.00 79.50 78 ALA A N 1
ATOM 522 C CA . ALA A 1 78 ? 2.302 12.474 15.373 1.00 79.50 78 ALA A CA 1
ATOM 523 C C . ALA A 1 78 ? 2.417 12.838 13.878 1.00 79.50 78 ALA A C 1
ATOM 525 O O . ALA A 1 78 ? 2.973 12.061 13.101 1.00 79.50 78 ALA A O 1
ATOM 526 N N . PRO A 1 79 ? 1.973 14.040 13.464 1.00 71.12 79 PRO A N 1
ATOM 527 C CA . PRO A 1 79 ? 2.037 14.478 12.065 1.00 71.12 79 PRO A CA 1
ATOM 528 C C . PRO A 1 79 ? 3.441 14.442 11.438 1.00 71.12 79 PRO A C 1
ATOM 530 O O . PRO A 1 79 ? 3.564 14.330 10.227 1.00 71.12 79 PRO A O 1
ATOM 533 N N . ASN A 1 80 ? 4.487 14.521 12.267 1.00 76.06 80 ASN A N 1
ATOM 534 C CA . ASN A 1 80 ? 5.889 14.559 11.845 1.00 76.06 80 ASN A CA 1
ATOM 535 C C . ASN A 1 80 ? 6.655 13.282 12.224 1.00 76.06 80 ASN A C 1
ATOM 537 O O . ASN A 1 80 ? 7.883 13.302 12.285 1.00 76.06 80 ASN A O 1
ATOM 541 N N . THR A 1 81 ? 5.961 12.195 12.580 1.00 75.94 81 THR A N 1
ATOM 542 C CA . THR A 1 81 ? 6.646 10.939 12.889 1.00 75.94 81 THR A CA 1
ATOM 543 C C . THR A 1 81 ? 7.316 10.411 11.626 1.00 75.94 81 THR A C 1
ATOM 545 O O . THR A 1 81 ? 6.662 10.237 10.601 1.00 75.94 81 THR A O 1
ATOM 548 N N . ASP A 1 82 ? 8.616 10.131 11.713 1.00 72.00 82 ASP A N 1
ATOM 549 C CA . ASP A 1 82 ? 9.329 9.423 10.659 1.00 72.00 82 ASP A CA 1
ATOM 550 C C . ASP A 1 82 ? 8.799 7.993 10.563 1.00 72.00 82 ASP A C 1
ATOM 552 O O . ASP A 1 82 ? 9.034 7.147 11.431 1.00 72.00 82 ASP A O 1
ATOM 556 N N . VAL A 1 83 ? 8.058 7.746 9.491 1.00 69.00 83 VAL A N 1
ATOM 557 C CA . VAL A 1 83 ? 7.326 6.503 9.306 1.00 69.00 83 VAL A CA 1
ATOM 558 C C . VAL A 1 83 ? 8.216 5.318 8.939 1.00 69.00 83 VAL A C 1
ATOM 560 O O . VAL A 1 83 ? 7.779 4.177 9.062 1.00 69.00 83 VAL A O 1
ATOM 563 N N . SER A 1 84 ? 9.473 5.569 8.558 1.00 67.56 84 SER A N 1
ATOM 564 C CA . SER A 1 84 ? 10.454 4.519 8.257 1.00 67.56 84 SER A CA 1
ATOM 565 C C . SER A 1 84 ? 10.926 3.756 9.502 1.00 67.56 84 SER A C 1
ATOM 567 O O . SER A 1 84 ? 11.362 2.614 9.401 1.00 67.56 84 SER A O 1
ATOM 569 N N . ASN A 1 85 ? 10.792 4.360 10.686 1.00 70.75 85 ASN A N 1
ATOM 570 C CA . ASN A 1 85 ? 11.257 3.792 11.953 1.00 70.75 85 ASN A CA 1
ATOM 571 C C . ASN A 1 85 ? 10.140 3.150 12.785 1.00 70.75 85 ASN A C 1
ATOM 573 O O . ASN A 1 85 ? 10.381 2.666 13.896 1.00 70.75 85 ASN A O 1
ATOM 577 N N . ILE A 1 86 ? 8.901 3.165 12.295 1.00 73.69 86 ILE A N 1
ATOM 578 C CA . ILE A 1 86 ? 7.776 2.686 13.084 1.00 73.69 86 ILE A CA 1
ATOM 579 C C . ILE A 1 86 ? 7.565 1.189 12.854 1.00 73.69 86 ILE A C 1
ATOM 581 O O . ILE A 1 86 ? 7.162 0.741 11.779 1.00 73.69 86 ILE A O 1
ATOM 585 N N . GLN A 1 87 ? 7.730 0.422 13.929 1.00 78.12 87 GLN A N 1
ATOM 586 C CA . GLN A 1 87 ? 7.375 -0.988 13.923 1.00 78.12 87 GLN A CA 1
ATOM 587 C C . GLN A 1 87 ? 5.865 -1.179 13.920 1.00 78.12 87 GLN A C 1
ATOM 589 O O . GLN A 1 87 ? 5.132 -0.611 14.731 1.00 78.12 87 GLN A O 1
ATOM 594 N N . VAL A 1 88 ? 5.394 -1.996 12.990 1.00 72.81 88 VAL A N 1
ATOM 595 C CA . VAL A 1 88 ? 3.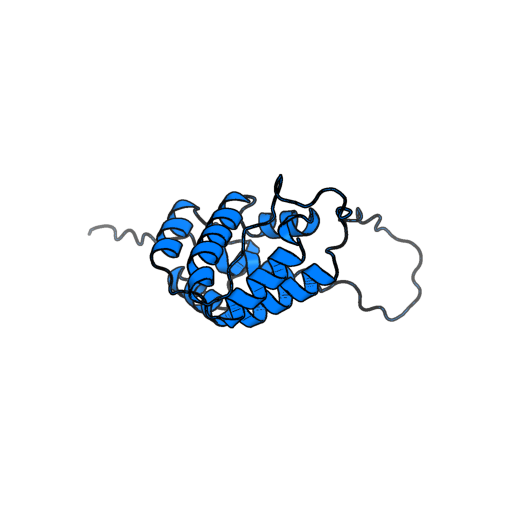985 -2.324 12.818 1.00 72.81 88 VAL A CA 1
ATOM 596 C C . VAL A 1 88 ? 3.841 -3.780 13.141 1.00 72.81 88 VAL A C 1
ATOM 598 O O . VAL A 1 88 ? 4.438 -4.629 12.489 1.00 72.81 88 VAL A O 1
ATOM 601 N N . ASP A 1 89 ? 3.036 -4.063 14.148 1.00 84.50 89 ASP A N 1
ATOM 602 C CA . ASP A 1 89 ? 2.623 -5.422 14.419 1.00 84.50 89 ASP A CA 1
ATOM 603 C C . ASP A 1 89 ? 1.558 -5.844 13.396 1.00 84.50 89 ASP A C 1
ATOM 605 O O . ASP A 1 89 ? 0.539 -5.165 13.224 1.00 84.50 89 ASP A O 1
ATOM 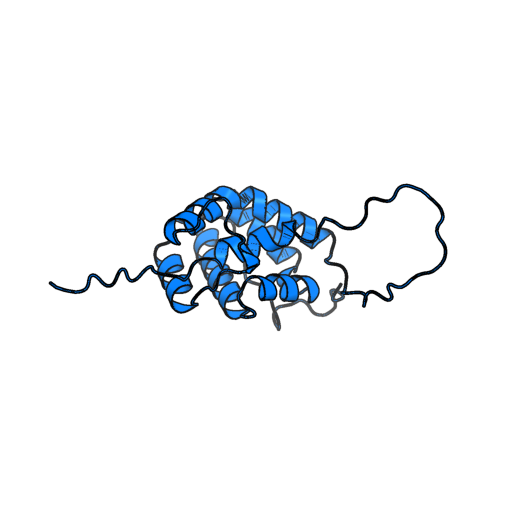609 N N . THR A 1 90 ? 1.785 -6.968 12.718 1.00 85.19 90 THR A N 1
ATOM 610 C CA . THR A 1 90 ? 0.872 -7.496 11.693 1.00 85.19 90 THR A CA 1
ATOM 611 C C . THR A 1 90 ? -0.506 -7.838 12.284 1.00 85.19 90 THR A C 1
ATOM 613 O O . THR A 1 90 ? -1.524 -7.673 11.610 1.00 85.19 90 THR A O 1
ATOM 616 N N . GLY A 1 91 ? -0.573 -8.246 13.559 1.00 89.38 91 GLY A N 1
ATOM 617 C CA . GLY A 1 91 ? -1.831 -8.501 14.266 1.00 89.38 91 GLY A CA 1
ATOM 618 C C . GLY A 1 91 ? -2.667 -7.233 14.454 1.00 89.38 91 GLY A C 1
ATOM 619 O O . GLY A 1 91 ? -3.839 -7.200 14.077 1.00 89.38 91 GLY A O 1
ATOM 620 N N . LYS A 1 92 ? -2.058 -6.160 14.965 1.00 86.38 92 LYS A N 1
ATOM 621 C CA . LYS A 1 92 ? -2.701 -4.844 15.115 1.00 86.38 92 LYS A CA 1
ATOM 622 C C . LYS A 1 92 ? -3.086 -4.224 13.777 1.00 86.38 92 LYS A C 1
ATOM 624 O O . LYS A 1 92 ? -4.157 -3.630 13.677 1.00 86.38 92 LYS A O 1
ATOM 629 N N . LEU A 1 93 ? -2.255 -4.387 12.743 1.00 88.12 93 LEU A N 1
ATOM 630 C CA . LEU A 1 93 ? -2.606 -3.974 11.384 1.00 88.12 93 LEU A CA 1
ATOM 631 C C . LEU A 1 93 ? -3.904 -4.648 10.935 1.00 88.12 93 LEU A C 1
ATOM 633 O O . LEU A 1 93 ? -4.823 -3.963 10.495 1.00 88.12 93 LEU A O 1
ATOM 637 N N . ARG A 1 94 ? -4.009 -5.971 11.088 1.00 91.88 94 ARG A N 1
ATOM 638 C CA . ARG A 1 94 ? -5.216 -6.712 10.706 1.00 91.88 94 ARG A CA 1
ATOM 639 C C . ARG A 1 94 ? -6.446 -6.248 11.492 1.00 91.88 94 ARG A C 1
ATOM 641 O O . ARG A 1 94 ? -7.466 -5.958 10.876 1.00 91.88 94 ARG A O 1
ATOM 648 N N . GLN A 1 95 ? -6.330 -6.096 12.814 1.00 90.56 95 GLN A N 1
ATOM 649 C CA . GLN A 1 95 ? -7.418 -5.586 13.666 1.00 90.56 95 GLN A CA 1
ATOM 650 C C . GLN A 1 95 ? -7.896 -4.193 13.230 1.00 90.56 95 GLN A C 1
ATOM 652 O O . GLN A 1 95 ? -9.097 -3.925 13.172 1.00 90.56 95 GLN A O 1
ATOM 657 N N . TYR A 1 96 ? -6.965 -3.304 12.878 1.00 90.38 96 TYR A N 1
ATOM 658 C CA . TYR A 1 96 ? -7.315 -2.002 12.321 1.00 90.38 96 TYR A CA 1
ATOM 659 C C . TYR A 1 96 ? -8.040 -2.145 10.978 1.00 90.38 96 TYR A C 1
ATOM 661 O O . TYR A 1 96 ? -9.112 -1.576 10.809 1.00 90.38 96 TYR A O 1
ATOM 669 N N . LEU A 1 97 ? -7.517 -2.934 10.035 1.00 92.00 97 LEU A N 1
ATOM 670 C CA . LEU A 1 97 ? -8.116 -3.099 8.701 1.00 92.00 97 LEU A CA 1
ATOM 671 C C . LEU A 1 97 ? -9.533 -3.704 8.740 1.00 92.00 97 LEU A C 1
ATOM 673 O O . LEU A 1 97 ? -10.341 -3.449 7.844 1.00 92.00 97 LEU A O 1
ATOM 677 N N . GLU A 1 98 ? -9.878 -4.472 9.774 1.00 92.94 98 GLU A N 1
ATOM 678 C CA . GLU A 1 98 ? -11.244 -4.973 9.978 1.00 92.94 98 GLU A CA 1
ATOM 679 C C . GLU A 1 98 ? -12.250 -3.846 10.260 1.00 92.94 98 GLU A C 1
ATOM 681 O O . GLU A 1 98 ? -13.385 -3.891 9.771 1.00 92.94 98 GLU A O 1
ATOM 686 N N . THR A 1 99 ? -11.820 -2.817 10.993 1.00 91.38 99 THR A N 1
ATOM 687 C CA . THR A 1 99 ? -12.659 -1.700 11.461 1.00 91.38 99 THR A CA 1
ATOM 688 C C . THR A 1 99 ? -12.420 -0.391 10.708 1.00 91.38 99 THR A C 1
ATOM 690 O O . THR A 1 99 ? -13.187 0.559 10.868 1.00 91.38 99 THR A O 1
ATOM 693 N N . ALA A 1 100 ? -11.391 -0.340 9.859 1.00 90.75 100 ALA A N 1
ATOM 694 C CA . ALA A 1 100 ? -11.015 0.840 9.101 1.00 90.75 100 ALA A CA 1
ATOM 695 C C . ALA A 1 100 ? -12.170 1.327 8.205 1.00 90.75 100 ALA A C 1
ATOM 697 O O . ALA A 1 100 ? -12.879 0.511 7.594 1.00 90.75 100 ALA A O 1
ATOM 698 N N . PRO A 1 101 ? -12.363 2.655 8.097 1.00 89.81 101 PRO A N 1
ATOM 699 C CA . PRO A 1 101 ? -13.347 3.208 7.184 1.00 89.81 101 PRO A CA 1
ATOM 700 C C . PRO A 1 101 ? -12.966 2.875 5.738 1.00 89.81 101 PRO A C 1
ATOM 702 O O . PRO A 1 101 ? -11.775 2.854 5.406 1.00 89.81 101 PRO A O 1
ATOM 705 N N . PRO A 1 102 ? -13.957 2.629 4.862 1.00 88.69 102 PRO A N 1
ATOM 706 C CA . PRO A 1 102 ? -13.679 2.314 3.471 1.00 88.69 102 PRO A CA 1
ATOM 707 C C . PRO A 1 102 ? -12.885 3.456 2.811 1.00 88.69 102 PRO A C 1
ATOM 709 O O . PRO A 1 102 ? -13.159 4.624 3.097 1.00 88.69 102 PRO A O 1
ATOM 712 N N . PRO A 1 103 ? -11.926 3.132 1.926 1.00 92.44 103 PRO A N 1
ATOM 713 C CA . PRO A 1 103 ? -11.222 4.134 1.141 1.00 92.44 103 PRO A CA 1
ATOM 714 C C . PRO A 1 103 ? -12.196 4.891 0.234 1.00 92.44 103 PRO A C 1
ATOM 716 O O . PRO A 1 103 ? -13.217 4.357 -0.203 1.00 92.44 103 PRO A O 1
ATOM 719 N N . GLY A 1 104 ? -11.868 6.136 -0.082 1.00 93.06 104 GLY A N 1
ATOM 720 C CA . GLY A 1 104 ? -12.556 6.917 -1.093 1.00 93.06 104 GLY A CA 1
ATOM 721 C C . GLY A 1 104 ? -12.318 6.366 -2.498 1.00 93.06 104 GLY A C 1
ATOM 722 O O . GLY A 1 104 ? -11.317 5.701 -2.780 1.00 93.06 104 GLY A O 1
ATOM 723 N N . LYS A 1 105 ? -13.228 6.698 -3.422 1.00 96.88 105 LYS A N 1
ATOM 724 C CA . LYS A 1 105 ? -13.155 6.232 -4.814 1.00 96.88 105 LYS A CA 1
ATOM 725 C C . LYS A 1 105 ? -11.834 6.612 -5.497 1.00 96.88 105 LYS A C 1
ATOM 727 O O . LYS A 1 105 ? -11.243 5.775 -6.167 1.00 96.88 105 LYS A O 1
ATOM 732 N N . ALA A 1 106 ? -11.340 7.833 -5.279 1.00 95.44 106 ALA A N 1
ATOM 733 C CA . ALA A 1 106 ? -10.073 8.290 -5.856 1.00 95.44 106 ALA A CA 1
ATOM 734 C C . ALA A 1 106 ? -8.876 7.438 -5.395 1.00 95.44 106 ALA A C 1
ATOM 736 O O . ALA A 1 106 ? -8.057 7.034 -6.217 1.00 95.44 106 ALA A O 1
ATOM 737 N N . CYS A 1 107 ? -8.804 7.104 -4.101 1.00 94.75 107 CYS A N 1
ATOM 738 C CA . CYS A 1 107 ? -7.773 6.214 -3.566 1.00 94.75 107 CYS A CA 1
ATOM 739 C C . CYS A 1 107 ? -7.845 4.818 -4.211 1.00 94.75 107 CYS A C 1
ATOM 741 O O . CYS A 1 107 ? -6.825 4.246 -4.603 1.00 94.75 107 CYS A O 1
ATOM 743 N N . CYS A 1 108 ? -9.057 4.292 -4.399 1.00 96.12 108 CYS A N 1
ATOM 744 C CA . CYS A 1 108 ? -9.266 3.021 -5.083 1.00 96.12 108 CYS A CA 1
ATOM 745 C C . CYS A 1 108 ? -8.852 3.045 -6.559 1.00 96.12 108 CYS A C 1
ATOM 747 O O . CYS A 1 108 ? -8.153 2.138 -7.005 1.00 96.12 108 CYS A O 1
ATOM 749 N N . ASP A 1 109 ? -9.227 4.082 -7.309 1.00 96.50 109 ASP A N 1
ATOM 750 C CA . ASP A 1 109 ? -8.844 4.240 -8.717 1.00 96.50 109 ASP A CA 1
ATOM 751 C C . ASP A 1 109 ? -7.314 4.349 -8.871 1.00 96.50 109 ASP A C 1
ATOM 753 O O . ASP A 1 109 ? -6.714 3.725 -9.753 1.00 96.50 109 ASP A O 1
ATOM 757 N N . ALA A 1 110 ? -6.654 5.078 -7.965 1.00 94.12 110 ALA A N 1
ATOM 758 C CA . ALA A 1 110 ? -5.198 5.166 -7.928 1.00 94.12 110 ALA A CA 1
ATOM 759 C C . ALA A 1 110 ? -4.542 3.819 -7.568 1.00 94.12 110 ALA A C 1
ATOM 761 O O . ALA A 1 110 ? -3.542 3.441 -8.179 1.00 94.12 110 ALA A O 1
ATOM 762 N N . THR A 1 111 ? -5.136 3.051 -6.647 1.00 95.38 111 THR A N 1
ATOM 763 C CA . THR A 1 111 ? -4.681 1.691 -6.301 1.00 95.38 111 THR A CA 1
ATOM 764 C C . THR A 1 111 ? -4.742 0.768 -7.514 1.00 95.38 111 THR A C 1
ATOM 766 O O . THR A 1 111 ? -3.775 0.066 -7.807 1.00 95.38 111 THR A O 1
ATOM 769 N N . VAL A 1 112 ? -5.849 0.800 -8.261 1.00 95.69 112 VAL A N 1
ATOM 770 C CA . VAL A 1 112 ? -6.006 0.017 -9.495 1.00 95.69 112 VAL A CA 1
ATOM 771 C C . VAL A 1 112 ? -4.959 0.421 -10.530 1.00 95.69 112 VAL A C 1
ATOM 773 O O . VAL A 1 112 ? -4.354 -0.447 -11.153 1.00 95.69 112 VAL A O 1
ATOM 776 N N . THR A 1 113 ? -4.696 1.721 -10.679 1.00 94.81 113 THR A N 1
ATOM 777 C CA . THR A 1 113 ? -3.669 2.239 -11.597 1.00 94.81 113 THR A CA 1
ATOM 778 C C . THR A 1 113 ? -2.278 1.720 -11.229 1.00 94.81 113 THR A C 1
ATOM 780 O O . THR A 1 113 ? -1.579 1.177 -12.082 1.00 94.81 113 THR A O 1
ATOM 783 N N . PHE A 1 114 ? -1.905 1.809 -9.950 1.00 94.62 114 PHE A N 1
ATOM 784 C CA . PHE A 1 114 ? -0.638 1.291 -9.433 1.00 94.62 114 PHE A CA 1
ATOM 785 C C . PHE A 1 114 ? -0.495 -0.222 -9.647 1.00 94.62 114 PHE A C 1
ATOM 787 O O . PHE A 1 114 ? 0.540 -0.704 -10.111 1.00 94.62 114 PHE A O 1
ATOM 794 N N . ASN A 1 115 ? -1.558 -0.975 -9.361 1.00 94.81 115 ASN A N 1
ATOM 795 C CA . ASN A 1 115 ? -1.591 -2.417 -9.557 1.00 94.81 115 ASN A CA 1
ATOM 796 C C . ASN A 1 115 ? -1.461 -2.796 -11.041 1.00 94.81 115 ASN A C 1
ATOM 798 O O . ASN A 1 115 ? -0.648 -3.644 -11.390 1.00 94.81 115 ASN A O 1
ATOM 802 N N . ASN A 1 116 ? -2.211 -2.140 -11.930 1.00 95.06 116 ASN A N 1
ATOM 803 C CA . ASN A 1 116 ? -2.205 -2.419 -13.371 1.00 95.06 116 ASN A CA 1
ATOM 804 C C . ASN A 1 116 ? -0.909 -1.983 -14.070 1.00 95.06 116 ASN A C 1
ATOM 806 O O . ASN A 1 116 ? -0.588 -2.499 -15.140 1.00 95.06 116 ASN A O 1
ATOM 810 N N . ALA A 1 117 ? -0.144 -1.077 -13.459 1.00 93.00 117 ALA A N 1
ATOM 811 C CA . ALA A 1 117 ? 1.230 -0.781 -13.854 1.00 93.00 117 ALA A CA 1
ATOM 812 C C . ALA A 1 117 ? 2.226 -1.882 -13.427 1.00 93.00 117 ALA A C 1
ATOM 814 O O . ALA A 1 117 ? 3.407 -1.800 -13.750 1.00 93.00 117 ALA A O 1
ATOM 815 N N . TYR A 1 118 ? 1.760 -2.935 -12.744 1.00 93.56 118 TYR A N 1
ATOM 816 C CA . TYR A 1 118 ? 2.565 -4.046 -12.226 1.00 93.56 118 TYR A CA 1
ATOM 817 C C . TYR A 1 118 ? 3.671 -3.582 -11.278 1.00 93.56 118 TYR A C 1
ATOM 819 O O . TYR A 1 118 ? 4.729 -4.203 -11.182 1.00 93.56 118 TYR A O 1
ATOM 827 N N . CYS A 1 119 ? 3.439 -2.491 -10.553 1.00 92.38 119 CYS A N 1
ATOM 828 C CA . CYS A 1 119 ? 4.475 -1.910 -9.713 1.00 92.38 119 CYS A CA 1
ATOM 829 C C . CYS A 1 119 ? 4.877 -2.827 -8.565 1.00 92.38 119 CYS A C 1
ATOM 831 O O . CYS A 1 119 ? 6.059 -2.935 -8.261 1.00 92.38 119 CYS A O 1
ATOM 833 N N . SER A 1 120 ? 3.946 -3.608 -8.023 1.00 93.00 120 SER A N 1
ATOM 834 C CA . SER A 1 120 ? 4.249 -4.638 -7.023 1.00 93.00 120 SER A CA 1
ATOM 835 C C . SER A 1 120 ? 4.996 -5.855 -7.595 1.00 93.00 120 SER A C 1
ATOM 837 O O . SER A 1 120 ? 5.397 -6.734 -6.842 1.00 93.00 120 SER A O 1
ATOM 839 N N . CYS A 1 121 ? 5.229 -5.913 -8.909 1.00 92.94 121 CYS A N 1
ATOM 840 C CA . CYS A 1 121 ? 6.101 -6.899 -9.554 1.00 92.94 121 CYS A CA 1
ATOM 841 C C . CYS A 1 121 ? 7.540 -6.400 -9.742 1.00 92.94 121 CYS A C 1
ATOM 843 O O . CYS A 1 121 ? 8.422 -7.186 -10.096 1.00 92.94 121 CYS A O 1
ATOM 845 N N . SER A 1 122 ? 7.786 -5.105 -9.532 1.00 90.50 122 SER A N 1
ATOM 846 C CA . SER A 1 122 ? 9.104 -4.496 -9.671 1.00 90.50 122 SER A CA 1
ATOM 847 C C . SER A 1 122 ? 9.937 -4.755 -8.405 1.00 90.50 122 SER A C 1
ATOM 849 O O . SER A 1 122 ? 9.530 -4.343 -7.316 1.00 90.50 122 SER A O 1
ATOM 851 N N . PRO A 1 123 ? 11.111 -5.416 -8.501 1.00 90.81 123 PRO A N 1
ATOM 852 C CA . PRO A 1 123 ? 11.988 -5.628 -7.350 1.00 90.81 123 PRO A CA 1
ATOM 853 C C . PRO A 1 123 ? 12.333 -4.356 -6.556 1.00 90.81 123 PRO A C 1
ATOM 855 O O . PRO A 1 123 ? 12.172 -4.396 -5.339 1.00 90.81 123 PRO A O 1
ATOM 858 N N . PRO A 1 124 ? 12.739 -3.221 -7.168 1.00 88.88 124 PRO A N 1
ATOM 859 C CA . PRO A 1 124 ? 13.042 -2.013 -6.397 1.00 88.88 124 PRO A CA 1
ATOM 860 C C . PRO A 1 124 ? 11.813 -1.431 -5.691 1.00 88.88 124 PRO A C 1
ATOM 862 O O . PRO A 1 124 ? 11.939 -0.899 -4.591 1.00 88.88 124 PRO A O 1
ATOM 865 N N . VAL A 1 125 ? 10.615 -1.582 -6.263 1.00 89.56 125 VAL A N 1
ATOM 866 C CA . VAL A 1 125 ? 9.368 -1.199 -5.585 1.00 89.56 125 VAL A CA 1
ATOM 867 C C . VAL A 1 125 ? 9.101 -2.098 -4.381 1.00 89.56 125 VAL A C 1
ATOM 869 O O . VAL A 1 125 ? 8.718 -1.603 -3.327 1.00 89.56 125 VAL A O 1
ATOM 872 N N . LEU A 1 126 ? 9.316 -3.410 -4.498 1.00 88.88 126 LEU A N 1
ATOM 873 C CA . LEU A 1 126 ? 9.138 -4.328 -3.371 1.00 88.88 126 LEU A CA 1
ATOM 874 C C . LEU A 1 126 ? 10.169 -4.108 -2.263 1.00 88.88 126 LEU A C 1
ATOM 876 O O . LEU A 1 126 ? 9.812 -4.207 -1.094 1.00 88.88 126 LEU A O 1
ATOM 880 N N . GLU A 1 127 ? 11.420 -3.796 -2.600 1.00 87.62 127 GLU A N 1
ATOM 881 C CA . GLU A 1 127 ? 12.443 -3.424 -1.613 1.00 87.62 127 GLU A CA 1
ATOM 882 C C . GLU A 1 127 ? 12.063 -2.144 -0.866 1.00 87.62 127 GLU A C 1
ATOM 884 O O . GLU A 1 127 ? 12.171 -2.082 0.357 1.00 87.62 127 GLU A O 1
ATOM 889 N N . LEU A 1 128 ? 11.519 -1.161 -1.583 1.00 85.12 128 LEU A N 1
ATOM 890 C CA . LEU A 1 128 ? 10.954 0.033 -0.976 1.00 85.12 128 LEU A CA 1
ATOM 891 C C . LEU A 1 128 ? 9.797 -0.348 -0.039 1.00 85.12 128 LEU A C 1
ATOM 893 O O . LEU A 1 128 ? 9.843 -0.078 1.151 1.00 85.12 128 LEU A O 1
ATOM 897 N N . VAL A 1 129 ? 8.796 -1.090 -0.518 1.00 86.75 129 VAL A N 1
ATOM 898 C CA . VAL A 1 129 ? 7.684 -1.570 0.323 1.00 86.75 129 VAL A CA 1
ATOM 899 C C . VAL A 1 129 ? 8.185 -2.313 1.569 1.00 86.75 129 VAL A C 1
ATOM 901 O O . VAL A 1 129 ? 7.620 -2.123 2.644 1.00 86.75 129 VAL A O 1
ATOM 904 N N . LYS A 1 130 ? 9.251 -3.116 1.472 1.00 86.44 130 LYS A N 1
ATOM 905 C CA . LYS A 1 130 ? 9.873 -3.807 2.614 1.00 86.44 130 LYS A CA 1
ATOM 906 C C . LYS A 1 130 ? 10.486 -2.854 3.628 1.00 86.44 130 LYS A C 1
ATOM 908 O O . LYS A 1 130 ? 10.196 -3.020 4.809 1.00 86.44 130 LYS A O 1
ATOM 913 N N . SER A 1 131 ? 11.264 -1.852 3.204 1.00 82.12 131 SER A N 1
ATOM 914 C CA . SER A 1 131 ? 11.875 -0.884 4.140 1.00 82.12 131 SER A CA 1
ATOM 915 C C . SER A 1 131 ? 10.832 -0.177 5.002 1.00 82.12 131 SER A C 1
ATOM 917 O O . SER A 1 131 ? 11.099 0.301 6.095 1.00 82.12 131 SER A O 1
ATOM 919 N N . PHE A 1 132 ? 9.621 -0.150 4.479 1.00 77.38 132 PHE A N 1
ATOM 920 C CA . PHE A 1 132 ? 8.448 0.464 5.033 1.00 77.38 132 PHE A CA 1
ATOM 921 C C . PHE A 1 132 ? 7.622 -0.542 5.876 1.00 77.38 132 PHE A C 1
ATOM 923 O O . PHE A 1 132 ? 7.160 -0.261 6.980 1.00 77.38 132 PHE A O 1
ATOM 930 N N . THR A 1 133 ? 7.505 -1.786 5.447 1.00 82.12 133 THR A N 1
ATOM 931 C CA . THR A 1 133 ? 6.711 -2.810 6.142 1.00 82.12 133 THR A CA 1
ATOM 932 C C . THR A 1 133 ? 7.512 -3.626 7.156 1.00 82.12 133 THR A C 1
ATOM 934 O O . THR A 1 133 ? 7.226 -4.796 7.365 1.00 82.12 133 THR A O 1
ATOM 937 N N . ASN A 1 134 ? 8.524 -3.045 7.809 1.00 84.94 134 ASN A N 1
ATOM 938 C CA . ASN A 1 134 ? 9.413 -3.765 8.742 1.00 84.94 134 ASN A CA 1
ATOM 939 C C . ASN A 1 134 ? 10.089 -4.992 8.118 1.00 84.94 134 ASN A C 1
ATOM 941 O O . ASN A 1 134 ? 10.256 -6.026 8.762 1.00 84.94 134 ASN A O 1
ATOM 945 N N . ASN A 1 135 ? 10.454 -4.883 6.842 1.00 87.62 135 ASN A N 1
ATOM 946 C CA . ASN A 1 135 ? 10.932 -5.977 6.002 1.00 87.62 135 ASN A CA 1
ATOM 947 C C . ASN A 1 135 ? 9.936 -7.142 5.844 1.00 87.62 135 ASN A C 1
ATOM 949 O O . ASN A 1 135 ? 10.324 -8.223 5.401 1.00 87.62 135 ASN A O 1
ATOM 953 N N . ASP A 1 136 ? 8.652 -6.921 6.140 1.00 88.69 136 ASP A N 1
ATOM 954 C CA . ASP A 1 136 ? 7.586 -7.914 6.057 1.00 88.69 136 ASP A CA 1
ATOM 955 C C . ASP A 1 136 ? 6.571 -7.586 4.948 1.00 88.69 136 ASP A C 1
ATOM 957 O O . ASP A 1 136 ? 5.545 -6.928 5.141 1.00 88.69 136 ASP A O 1
ATOM 961 N N . VAL A 1 137 ? 6.808 -8.162 3.766 1.00 89.38 137 VAL A N 1
ATOM 962 C CA . VAL A 1 137 ? 5.895 -8.074 2.611 1.00 89.38 137 VAL A CA 1
ATOM 963 C C . VAL A 1 137 ? 4.498 -8.638 2.926 1.00 89.38 137 VAL A C 1
ATOM 965 O O . VAL A 1 137 ? 3.535 -8.316 2.227 1.00 89.38 137 VAL A O 1
ATOM 968 N N . ALA A 1 138 ? 4.324 -9.456 3.971 1.00 91.31 138 ALA A N 1
ATOM 969 C CA . ALA A 1 138 ? 2.996 -9.917 4.366 1.00 91.31 138 ALA A CA 1
ATOM 970 C C . ALA A 1 138 ? 2.093 -8.750 4.795 1.00 91.31 138 ALA A C 1
ATOM 972 O O . ALA A 1 138 ? 0.912 -8.756 4.448 1.00 91.31 138 ALA A O 1
ATOM 973 N N . GLN A 1 139 ? 2.632 -7.709 5.439 1.00 89.88 139 GLN A N 1
ATOM 974 C CA . GLN A 1 139 ? 1.858 -6.515 5.805 1.00 89.88 139 GLN A CA 1
ATOM 975 C C . GLN A 1 139 ? 1.314 -5.799 4.570 1.00 89.88 139 GLN A C 1
ATOM 977 O O . GLN A 1 139 ? 0.148 -5.405 4.536 1.00 89.88 139 GLN A O 1
ATOM 982 N N . TYR A 1 140 ? 2.128 -5.708 3.517 1.00 91.19 140 TYR A N 1
ATOM 983 C CA . TYR A 1 140 ? 1.687 -5.170 2.235 1.00 91.19 140 TYR A CA 1
ATOM 984 C C . TYR A 1 140 ? 0.532 -5.989 1.639 1.00 91.19 140 TYR A C 1
ATOM 986 O O . TYR A 1 140 ? -0.456 -5.420 1.174 1.00 91.19 140 TYR A O 1
ATOM 994 N N . ARG A 1 141 ? 0.595 -7.327 1.720 1.00 92.94 141 ARG A N 1
ATOM 995 C CA . ARG A 1 141 ? -0.506 -8.197 1.268 1.00 92.94 141 ARG A CA 1
ATOM 996 C C . ARG A 1 141 ? -1.786 -7.997 2.072 1.00 92.94 141 ARG A C 1
ATOM 998 O O . ARG A 1 141 ? -2.861 -8.061 1.485 1.00 92.94 141 ARG A O 1
ATOM 1005 N N . GLU A 1 142 ? -1.700 -7.788 3.384 1.00 93.75 142 GLU A N 1
ATOM 1006 C CA . GLU A 1 142 ? -2.880 -7.523 4.223 1.00 93.75 142 GLU A CA 1
ATOM 1007 C C . GLU A 1 142 ? -3.577 -6.225 3.785 1.00 93.75 142 GLU A C 1
ATOM 1009 O O . GLU A 1 142 ? -4.792 -6.218 3.571 1.00 93.75 142 GLU A O 1
ATOM 1014 N N . VAL A 1 143 ? -2.808 -5.156 3.546 1.00 92.69 143 VAL A N 1
ATOM 1015 C CA . VAL A 1 143 ? -3.342 -3.883 3.029 1.00 92.69 143 VAL A CA 1
ATOM 1016 C C . VAL A 1 143 ? -3.932 -4.057 1.627 1.00 92.69 143 VAL A C 1
ATOM 1018 O O . VAL A 1 143 ? -5.041 -3.594 1.364 1.00 92.69 143 VAL A O 1
ATOM 1021 N N . ALA A 1 144 ? -3.244 -4.771 0.734 1.00 94.25 144 ALA A N 1
ATOM 1022 C CA . ALA A 1 144 ? -3.738 -5.027 -0.617 1.00 94.25 144 ALA A CA 1
ATOM 1023 C C . ALA A 1 144 ? -5.059 -5.816 -0.615 1.00 94.25 144 ALA A C 1
ATOM 1025 O O . ALA A 1 144 ? -5.993 -5.435 -1.317 1.00 94.25 144 ALA A O 1
ATOM 1026 N N . LYS A 1 145 ? -5.184 -6.856 0.222 1.00 95.00 145 LYS A N 1
ATOM 1027 C CA . LYS A 1 145 ? -6.435 -7.619 0.397 1.00 95.00 145 LYS A CA 1
ATOM 1028 C C . LYS A 1 145 ? -7.574 -6.749 0.924 1.00 95.00 145 LYS A C 1
ATOM 1030 O O . LYS A 1 145 ? -8.715 -6.885 0.480 1.00 95.00 145 LYS A O 1
ATOM 1035 N N . TYR A 1 146 ? -7.278 -5.860 1.873 1.00 94.12 146 TYR A N 1
ATOM 1036 C CA . TYR A 1 146 ? -8.249 -4.887 2.368 1.00 94.12 146 TYR A CA 1
ATOM 1037 C C . TYR A 1 146 ? -8.756 -3.984 1.235 1.00 94.12 146 TYR A C 1
ATOM 1039 O O . TYR A 1 146 ? -9.969 -3.864 1.046 1.00 94.12 146 TYR A O 1
ATOM 1047 N N . LEU A 1 147 ? -7.844 -3.401 0.452 1.00 95.56 147 LEU A N 1
ATOM 1048 C CA . LEU A 1 147 ? -8.186 -2.529 -0.672 1.00 95.56 147 LEU A CA 1
ATOM 1049 C C . LEU A 1 147 ? -8.970 -3.284 -1.753 1.00 95.56 147 LEU A C 1
ATOM 1051 O O . LEU A 1 147 ? -10.003 -2.793 -2.191 1.00 95.56 147 LEU A O 1
ATOM 1055 N N . GLU A 1 148 ? -8.570 -4.502 -2.117 1.00 95.44 148 GLU A N 1
ATOM 1056 C CA . GLU A 1 148 ? -9.295 -5.345 -3.079 1.00 95.44 148 GLU A CA 1
ATOM 1057 C C . GLU A 1 148 ? -10.758 -5.559 -2.649 1.00 95.44 148 GLU A C 1
ATOM 1059 O O . GLU A 1 148 ? -11.694 -5.325 -3.422 1.00 95.44 148 GLU A O 1
ATOM 1064 N N . LYS A 1 149 ? -10.978 -5.909 -1.373 1.00 96.81 149 LYS A N 1
ATOM 1065 C CA . LYS A 1 149 ? -12.323 -6.099 -0.812 1.00 96.81 149 LYS A CA 1
ATOM 1066 C C . LYS A 1 149 ? -13.139 -4.806 -0.806 1.00 96.81 149 LYS A C 1
ATOM 1068 O O . LYS A 1 149 ? -14.334 -4.836 -1.106 1.00 96.81 149 LYS A O 1
ATOM 1073 N N . ARG A 1 150 ? -12.532 -3.684 -0.411 1.00 95.69 150 ARG A N 1
ATOM 1074 C CA . ARG A 1 150 ? -13.247 -2.420 -0.169 1.00 95.69 150 ARG A CA 1
ATOM 1075 C C . ARG A 1 150 ? -13.426 -1.559 -1.419 1.00 95.69 150 ARG A C 1
ATOM 1077 O O . ARG A 1 150 ? -14.395 -0.812 -1.479 1.00 95.69 150 ARG A O 1
ATOM 1084 N N . CYS A 1 151 ? -12.562 -1.693 -2.420 1.00 95.88 151 CYS A N 1
ATOM 1085 C CA . CYS A 1 151 ? -12.652 -0.946 -3.674 1.00 95.88 151 CYS A CA 1
ATOM 1086 C C . CYS A 1 151 ? -13.628 -1.565 -4.680 1.00 95.88 151 CYS A C 1
ATOM 1088 O O . CYS A 1 151 ? -14.224 -0.849 -5.485 1.00 95.88 151 CYS A O 1
ATOM 1090 N N . LYS A 1 152 ? -13.881 -2.879 -4.594 1.00 97.06 152 LYS A N 1
ATOM 1091 C CA . LYS A 1 152 ? -14.884 -3.572 -5.417 1.00 97.06 152 LYS A CA 1
ATOM 1092 C C . LYS A 1 152 ? -16.281 -2.916 -5.397 1.00 97.06 152 LYS A C 1
ATOM 1094 O O . LYS A 1 152 ? -16.788 -2.635 -6.482 1.00 97.06 152 LYS A O 1
ATOM 1099 N N . PRO A 1 153 ? -16.920 -2.634 -4.240 1.00 97.38 153 PRO A N 1
ATOM 1100 C CA . PRO A 1 153 ? -18.238 -1.987 -4.213 1.00 97.38 153 PRO A CA 1
ATOM 1101 C C . PRO A 1 153 ? -18.232 -0.530 -4.706 1.00 97.38 153 PRO A C 1
ATOM 1103 O O . PRO A 1 153 ? -19.298 0.018 -4.960 1.00 97.38 153 PRO A O 1
ATOM 1106 N N . LEU A 1 154 ? -17.060 0.094 -4.860 1.00 96.25 154 LEU A N 1
ATOM 1107 C CA . LEU A 1 154 ? -16.910 1.466 -5.362 1.00 96.25 154 LEU A CA 1
ATOM 1108 C C . LEU A 1 154 ? -16.713 1.533 -6.886 1.00 96.25 154 LEU A C 1
ATOM 1110 O O . LEU A 1 154 ? -16.491 2.615 -7.430 1.00 96.25 154 LEU A O 1
ATOM 1114 N N . GLY A 1 155 ? -16.797 0.391 -7.579 1.00 97.38 155 GLY A N 1
ATOM 1115 C CA . GLY A 1 155 ? -16.600 0.307 -9.027 1.00 97.38 155 GLY A CA 1
ATOM 1116 C C . GLY A 1 155 ? -15.132 0.264 -9.458 1.00 97.38 155 GLY A C 1
ATOM 1117 O O . GLY A 1 155 ? -14.851 0.412 -10.643 1.00 97.38 155 GLY A O 1
ATOM 1118 N N . SER A 1 156 ? -14.212 0.023 -8.520 1.00 96.38 156 SER A N 1
ATOM 1119 C CA . SER A 1 156 ? -12.764 -0.019 -8.764 1.00 96.38 156 SER A CA 1
ATOM 1120 C C . SER A 1 156 ? -12.170 -1.374 -8.341 1.00 96.38 156 SER A C 1
ATOM 1122 O O . SER A 1 156 ? -11.287 -1.425 -7.481 1.00 96.38 156 SER A O 1
ATOM 1124 N N . PRO A 1 157 ? -12.685 -2.509 -8.854 1.00 96.75 157 PRO A N 1
ATOM 1125 C CA . PRO A 1 157 ? -12.154 -3.818 -8.503 1.00 96.75 157 PRO A CA 1
ATOM 1126 C C . PRO A 1 157 ? -10.737 -3.990 -9.061 1.00 96.75 157 PRO A C 1
ATOM 1128 O O . PRO A 1 157 ? -10.443 -3.583 -10.184 1.00 96.75 157 PRO A O 1
ATOM 1131 N N . PHE A 1 158 ? -9.874 -4.655 -8.302 1.00 95.69 158 PHE A N 1
ATOM 1132 C CA . PHE A 1 158 ? -8.575 -5.116 -8.779 1.00 95.69 158 PHE A CA 1
ATOM 1133 C C . PHE A 1 158 ? -8.199 -6.415 -8.068 1.00 95.69 158 PHE A C 1
ATOM 1135 O O . PHE A 1 158 ? -8.773 -6.740 -7.033 1.00 95.69 158 PHE A O 1
ATOM 1142 N N . THR A 1 159 ? -7.226 -7.134 -8.618 1.00 96.25 159 THR A N 1
ATOM 1143 C CA . THR A 1 159 ? -6.574 -8.273 -7.966 1.00 96.25 159 THR A CA 1
ATOM 1144 C C . THR A 1 159 ? -5.083 -7.995 -7.935 1.00 96.25 159 THR A C 1
ATOM 1146 O O . THR A 1 159 ? -4.522 -7.569 -8.948 1.00 96.25 159 THR A O 1
ATOM 1149 N N . LEU A 1 160 ? -4.451 -8.206 -6.781 1.00 94.31 160 LEU A N 1
ATOM 1150 C CA . LEU A 1 160 ? -3.033 -7.901 -6.599 1.00 94.31 160 LEU A CA 1
ATOM 1151 C C . LEU A 1 160 ? -2.141 -8.683 -7.585 1.00 94.31 160 LEU A C 1
ATOM 1153 O O . LEU A 1 160 ? -2.107 -9.918 -7.568 1.00 94.31 160 LEU A O 1
ATOM 1157 N N . TYR A 1 161 ? -1.349 -7.957 -8.377 1.00 94.00 161 TYR A N 1
ATOM 1158 C CA . TYR A 1 161 ? -0.253 -8.525 -9.163 1.00 94.00 161 TYR A CA 1
ATOM 1159 C C . TYR A 1 161 ? 1.041 -8.533 -8.346 1.00 94.00 161 TYR A C 1
ATOM 1161 O O . TYR A 1 161 ? 1.686 -7.501 -8.205 1.00 94.00 161 TYR A O 1
ATOM 1169 N N . MET A 1 162 ? 1.426 -9.686 -7.799 1.00 92.06 162 MET A N 1
ATOM 1170 C CA . MET A 1 162 ? 2.660 -9.868 -7.036 1.00 92.06 162 MET A CA 1
ATOM 1171 C C . MET A 1 162 ? 3.139 -11.327 -7.103 1.00 92.06 162 MET A C 1
ATOM 1173 O O . MET A 1 162 ? 2.340 -12.260 -7.190 1.00 92.06 162 MET A O 1
ATOM 1177 N N . ASP A 1 163 ? 4.456 -11.532 -7.060 1.00 91.38 163 ASP A N 1
ATOM 1178 C CA . ASP A 1 163 ? 5.111 -12.842 -7.193 1.00 91.38 163 ASP A CA 1
ATOM 1179 C C . ASP A 1 163 ? 4.658 -13.620 -8.443 1.00 91.38 163 ASP A C 1
ATOM 1181 O O . ASP A 1 163 ? 4.925 -13.205 -9.568 1.00 91.38 163 ASP A O 1
ATOM 1185 N N . ALA A 1 164 ? 3.977 -14.754 -8.260 1.00 90.50 164 ALA A N 1
ATOM 1186 C CA . ALA A 1 164 ? 3.549 -15.655 -9.319 1.00 90.50 164 ALA A CA 1
ATOM 1187 C C . ALA A 1 164 ? 2.399 -15.096 -10.171 1.00 90.50 164 ALA A C 1
ATOM 1189 O O . ALA A 1 164 ? 2.162 -15.614 -11.259 1.00 90.50 164 ALA A O 1
ATOM 1190 N N . THR A 1 165 ? 1.688 -14.057 -9.712 1.00 92.12 165 THR A N 1
ATOM 1191 C CA . THR A 1 165 ? 0.641 -13.407 -10.521 1.00 92.12 165 THR A CA 1
ATOM 1192 C C . THR A 1 165 ? 1.199 -12.321 -11.440 1.00 92.12 165 THR A C 1
ATOM 1194 O O . THR A 1 165 ? 0.465 -11.771 -12.258 1.00 92.12 165 THR A O 1
ATOM 1197 N N . CYS A 1 166 ? 2.498 -12.023 -11.357 1.00 91.69 166 CYS A N 1
ATOM 1198 C CA . CYS A 1 166 ? 3.153 -11.078 -12.250 1.00 91.69 166 CYS A CA 1
ATOM 1199 C C . CYS A 1 166 ? 3.218 -11.610 -13.694 1.00 91.69 166 CYS A C 1
ATOM 1201 O O . CYS A 1 166 ? 3.588 -12.767 -13.903 1.00 91.69 166 CYS A O 1
ATOM 1203 N N . PRO A 1 167 ? 2.901 -10.787 -14.713 1.00 88.62 167 PRO A N 1
ATOM 1204 C CA . PRO A 1 167 ? 2.903 -11.227 -16.104 1.00 88.62 167 PRO A CA 1
ATOM 1205 C C . PRO A 1 167 ? 4.310 -11.630 -16.562 1.00 88.62 167 PRO A C 1
ATOM 1207 O O . PRO A 1 167 ? 5.262 -10.852 -16.467 1.00 88.62 167 PRO A O 1
ATOM 1210 N N . ALA A 1 168 ? 4.434 -12.838 -17.116 1.00 80.25 168 ALA A N 1
ATOM 1211 C CA . ALA A 1 168 ? 5.673 -13.301 -17.725 1.00 80.25 168 ALA A CA 1
ATOM 1212 C C . ALA A 1 168 ? 6.035 -12.413 -18.930 1.00 80.25 168 ALA A C 1
ATOM 1214 O O . ALA A 1 168 ? 5.204 -12.147 -19.795 1.00 80.25 168 ALA A O 1
ATOM 1215 N N . GLY A 1 169 ? 7.279 -11.941 -19.001 1.00 65.56 169 GLY A N 1
ATOM 1216 C CA . GLY A 1 169 ? 7.787 -11.232 -20.180 1.00 65.56 169 GLY A CA 1
ATOM 1217 C C . GLY A 1 169 ? 7.507 -9.727 -20.241 1.00 65.56 169 GLY A C 1
ATOM 1218 O O . GLY A 1 169 ? 8.111 -9.053 -21.077 1.00 65.56 169 GLY A O 1
ATOM 1219 N N . LYS A 1 170 ? 6.724 -9.145 -19.319 1.00 53.97 170 LYS A N 1
ATOM 1220 C CA . LYS A 1 170 ? 6.969 -7.738 -18.975 1.00 53.97 170 LYS A CA 1
ATOM 1221 C C . LYS A 1 170 ? 8.329 -7.743 -18.302 1.00 53.97 170 LYS A C 1
ATOM 1223 O O . LYS A 1 170 ? 8.456 -8.298 -17.212 1.00 53.97 170 LYS A O 1
ATOM 1228 N N . LYS A 1 171 ? 9.363 -7.283 -19.022 1.00 43.94 171 LYS A N 1
ATOM 1229 C CA . LYS A 1 171 ? 10.723 -7.169 -18.485 1.00 43.94 171 LYS A CA 1
ATOM 1230 C C . LYS A 1 171 ? 10.567 -6.616 -17.080 1.00 43.94 171 LYS A C 1
ATOM 1232 O O . LYS A 1 171 ? 9.970 -5.552 -16.952 1.00 43.94 171 LYS A O 1
ATOM 1237 N N . LYS A 1 172 ? 11.018 -7.372 -16.068 1.00 43.31 172 LYS A N 1
ATOM 1238 C CA . LYS A 1 172 ? 11.335 -6.794 -14.763 1.00 43.31 172 LYS A CA 1
ATOM 1239 C C . LYS A 1 172 ? 12.119 -5.531 -15.109 1.00 43.31 172 LYS A C 1
ATOM 1241 O O . LYS A 1 172 ? 13.174 -5.693 -15.730 1.00 43.31 172 LYS A O 1
ATOM 1246 N N . PRO A 1 173 ? 11.543 -4.343 -14.917 1.00 42.31 173 PRO A N 1
ATOM 1247 C CA . PRO A 1 173 ? 12.282 -3.135 -15.213 1.00 42.31 173 PRO A CA 1
ATOM 1248 C C . PRO A 1 173 ? 13.547 -3.102 -14.351 1.00 42.31 173 PRO A C 1
ATOM 1250 O O . PRO A 1 173 ? 13.513 -3.671 -13.229 1.00 42.31 173 PRO A O 1
#

Radius of gyration: 18.41 Å; chains: 1; bounding box: 56×39×66 Å